Protein AF-A0A2N9M052-F1 (afdb_monomer_lite)

Sequence (140 aa):
MRRNGTLVGVKPDGGEEPLHVPPLAPMSAAEIEASAARDRDNLPLTDAPAGKLRRIPRVKTLRRALALTQEEFAARFRIPLGTLRDWEQGRSEPDQPAKAYLTVIARDPRGVERALHPVSSKQTGSHGCRQPLQRRGPRT

Foldseek 3Di:
DDPVPFDWDQDPVRDIDTDDDDPDDDDDPVNVVVVLPPDPVNDDDDPPDPPDDPPQQPLVVLCVVVVDDLVRVCVQQVNPSVNSVCRRVVVDHDDPVVVVSSVVCSVCVPVSSCVVDPDPPDDPDDDDPPDPPDDDDDDD

Secondary structure (DSSP, 8-state):
--TTS--EEEPTTS-EEE---PPPPPPPHHHHHHHHHH-TTS----SS--TT--PPPHHHHHHHHTT--HHHHHHHHT--HHHHHHHHHTSS---HHHHHHHHHHHH-HHHHHHHHS------------PPP--------

Structure (mmCIF, N/CA/C/O backbone):
data_AF-A0A2N9M052-F1
#
_entry.id   AF-A0A2N9M052-F1
#
loop_
_atom_site.group_PDB
_atom_site.id
_atom_site.type_symbol
_atom_site.label_atom_id
_atom_site.label_alt_id
_atom_site.label_comp_id
_atom_site.label_asym_id
_atom_site.label_entity_id
_atom_site.label_seq_id
_atom_site.pdbx_PDB_ins_code
_atom_site.Cartn_x
_atom_site.Cartn_y
_atom_site.Cartn_z
_atom_site.occupancy
_atom_site.B_iso_or_equiv
_atom_site.auth_seq_id
_atom_site.auth_comp_id
_atom_site.auth_asym_id
_atom_site.auth_atom_id
_atom_site.pdbx_PDB_model_num
ATOM 1 N N . MET A 1 1 ? 14.219 25.854 -27.697 1.00 75.75 1 MET A N 1
ATOM 2 C CA . MET A 1 1 ? 12.875 25.742 -28.309 1.00 75.75 1 MET A CA 1
ATOM 3 C C . MET A 1 1 ? 12.116 27.032 -28.039 1.00 75.75 1 MET A C 1
ATOM 5 O O . MET A 1 1 ? 12.133 27.497 -26.904 1.00 75.75 1 MET A O 1
ATOM 9 N N . ARG A 1 2 ? 11.540 27.657 -29.068 1.00 84.56 2 ARG A N 1
ATOM 10 C CA . ARG A 1 2 ? 10.783 28.916 -28.968 1.00 84.56 2 ARG A CA 1
ATOM 11 C C . ARG A 1 2 ? 9.317 28.628 -28.609 1.00 84.56 2 ARG A C 1
ATOM 13 O O . ARG A 1 2 ? 8.854 27.494 -28.700 1.00 84.56 2 ARG A O 1
ATOM 20 N N . ARG A 1 3 ? 8.576 29.659 -28.192 1.00 84.50 3 ARG A N 1
ATOM 21 C CA . ARG A 1 3 ? 7.188 29.552 -27.688 1.00 84.50 3 ARG A CA 1
ATOM 22 C C . ARG A 1 3 ? 6.180 29.055 -28.737 1.00 84.50 3 ARG A C 1
ATOM 24 O O . ARG A 1 3 ? 5.124 28.556 -28.381 1.00 84.50 3 ARG A O 1
ATOM 31 N N . ASN A 1 4 ? 6.534 29.176 -30.012 1.00 84.69 4 ASN A N 1
ATOM 32 C CA . ASN A 1 4 ? 5.804 28.663 -31.172 1.00 84.69 4 ASN A CA 1
ATOM 33 C C . ASN A 1 4 ? 6.160 27.202 -31.524 1.00 84.69 4 ASN A C 1
ATOM 35 O O . ASN A 1 4 ? 5.726 26.706 -32.557 1.00 84.69 4 ASN A O 1
ATOM 39 N N . GLY A 1 5 ? 6.979 26.526 -30.712 1.00 81.75 5 GLY A N 1
ATOM 40 C CA . GLY A 1 5 ? 7.400 25.144 -30.939 1.00 81.75 5 GLY A CA 1
ATOM 41 C C . GLY A 1 5 ? 8.607 24.976 -31.867 1.00 81.75 5 GLY A C 1
ATOM 42 O O . GLY A 1 5 ? 9.113 23.866 -31.992 1.00 81.75 5 GLY A O 1
ATOM 43 N N . THR A 1 6 ? 9.130 26.046 -32.476 1.00 85.75 6 THR A N 1
ATOM 44 C CA . THR A 1 6 ? 10.310 25.951 -33.346 1.00 85.75 6 THR A CA 1
ATOM 45 C C . THR A 1 6 ? 11.565 25.630 -32.529 1.00 85.75 6 THR A C 1
ATOM 47 O O . THR A 1 6 ? 11.898 26.312 -31.549 1.00 85.75 6 THR A O 1
ATOM 50 N N . LEU A 1 7 ? 12.285 24.585 -32.933 1.00 87.00 7 LEU A N 1
ATOM 51 C CA . LEU A 1 7 ? 13.626 24.296 -32.435 1.00 87.00 7 LEU A CA 1
ATOM 52 C C . LEU A 1 7 ? 14.622 25.199 -33.164 1.00 87.00 7 LEU A C 1
ATOM 54 O O . LEU A 1 7 ? 14.567 25.340 -34.379 1.00 87.00 7 LEU A O 1
ATOM 58 N N . VAL A 1 8 ? 15.508 25.842 -32.410 1.00 90.25 8 VAL A N 1
ATOM 59 C CA . VAL A 1 8 ? 16.545 26.734 -32.939 1.00 90.25 8 VAL A CA 1
ATOM 60 C C . VAL A 1 8 ? 17.870 26.367 -32.291 1.00 90.25 8 VAL A C 1
ATOM 62 O O . VAL A 1 8 ? 17.905 26.057 -31.096 1.00 90.25 8 VAL A O 1
ATOM 65 N N . GLY A 1 9 ? 18.929 26.365 -33.090 1.00 86.75 9 GLY A N 1
ATOM 66 C CA . GLY A 1 9 ? 20.303 26.199 -32.646 1.00 86.75 9 GLY A CA 1
ATOM 67 C C . GLY A 1 9 ? 20.899 27.581 -32.438 1.00 86.75 9 GLY A C 1
ATOM 68 O O . GLY A 1 9 ? 20.710 28.464 -33.275 1.00 86.75 9 GLY A O 1
ATOM 69 N N . VAL A 1 10 ? 21.583 27.781 -31.315 1.00 87.62 10 VAL A N 1
ATOM 70 C CA . VAL A 1 10 ? 22.272 29.042 -31.023 1.00 87.62 10 VAL A CA 1
ATOM 71 C C . VAL A 1 10 ? 23.714 28.901 -31.496 1.00 87.62 10 VAL A C 1
ATOM 73 O O . VAL A 1 10 ? 24.434 28.015 -31.031 1.00 87.62 10 VAL A O 1
ATOM 76 N N . LYS A 1 1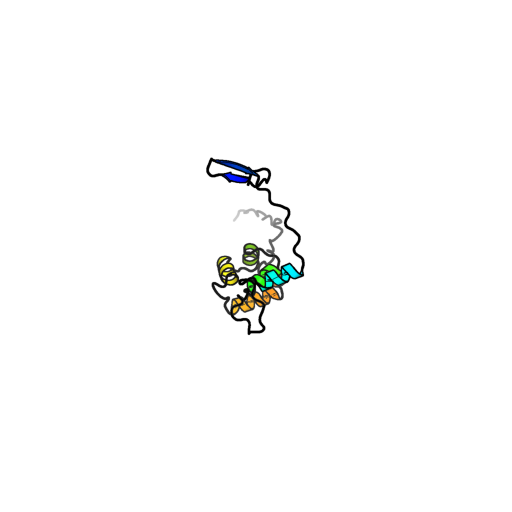1 ? 24.117 29.742 -32.447 1.00 85.88 11 LYS A N 1
ATOM 77 C CA . LYS A 1 11 ? 25.491 29.829 -32.943 1.00 85.88 11 LYS A CA 1
ATOM 78 C C . LYS A 1 11 ? 26.385 30.536 -31.913 1.00 85.88 11 LYS A C 1
ATOM 80 O O . LYS A 1 11 ? 25.889 31.288 -31.073 1.00 85.88 11 LYS A O 1
ATOM 85 N N . PRO A 1 12 ? 27.710 30.317 -31.957 1.00 80.62 12 PRO A N 1
ATOM 86 C CA . PRO A 1 12 ? 28.652 30.947 -31.028 1.00 80.62 12 PRO A CA 1
ATOM 87 C C . PRO A 1 12 ? 28.705 32.486 -31.117 1.00 80.62 12 PRO A C 1
ATOM 89 O O . PRO A 1 12 ? 29.173 33.122 -30.180 1.00 80.62 12 PRO A O 1
ATOM 92 N N . ASP A 1 13 ? 28.200 33.086 -32.198 1.00 86.38 13 ASP A N 1
ATOM 93 C CA . ASP A 1 13 ? 28.029 34.537 -32.387 1.00 86.38 13 ASP A CA 1
ATOM 94 C C . ASP A 1 13 ? 26.708 35.085 -31.801 1.00 86.38 13 ASP A C 1
ATOM 96 O O . ASP A 1 13 ? 26.416 36.274 -31.921 1.00 86.38 13 ASP A O 1
ATOM 100 N N . GLY A 1 14 ? 25.899 34.228 -31.167 1.00 79.50 14 GLY A N 1
ATOM 101 C CA . GLY A 1 14 ? 24.583 34.572 -30.629 1.00 79.50 14 GLY A CA 1
ATOM 102 C C . GLY A 1 14 ? 23.464 34.600 -31.674 1.00 79.50 14 GLY A C 1
ATOM 103 O O . GLY A 1 14 ? 22.308 34.824 -31.313 1.00 79.50 14 GLY A O 1
ATOM 104 N N . GLY A 1 15 ? 23.774 34.344 -32.948 1.00 85.31 15 GLY A N 1
ATOM 105 C CA . GLY A 1 15 ? 22.778 34.172 -33.996 1.00 85.31 15 GLY A CA 1
ATOM 106 C C . GLY A 1 15 ? 21.961 32.897 -33.790 1.00 85.31 15 GLY A C 1
ATOM 107 O O . GLY A 1 15 ? 22.458 31.880 -33.302 1.00 85.31 15 GLY A O 1
ATOM 108 N N . GLU A 1 16 ? 20.692 32.928 -34.181 1.00 86.31 16 GLU A N 1
ATOM 109 C CA . GLU A 1 16 ? 19.806 31.769 -34.093 1.00 86.31 16 GLU A CA 1
ATOM 110 C C . GLU A 1 16 ? 19.452 31.263 -35.481 1.00 86.31 16 GLU A C 1
ATOM 112 O O . GLU A 1 16 ? 19.040 32.034 -36.347 1.00 86.31 16 GLU A O 1
ATOM 117 N N . GLU A 1 17 ? 19.565 29.954 -35.676 1.00 86.25 17 GLU A N 1
ATOM 118 C CA . GLU A 1 17 ? 19.147 29.300 -36.911 1.00 86.25 17 GLU A CA 1
ATOM 119 C C . GLU A 1 17 ? 18.073 28.248 -36.610 1.00 86.25 17 GLU A C 1
ATOM 121 O O . GLU A 1 17 ? 18.225 27.476 -35.652 1.00 86.25 17 GLU A O 1
ATOM 126 N N . PRO A 1 18 ? 16.970 28.198 -37.384 1.00 85.69 18 PRO A N 1
ATOM 127 C CA . PRO A 1 18 ? 15.978 27.142 -37.253 1.00 85.69 18 PRO A CA 1
ATOM 128 C C . PRO A 1 18 ? 16.617 25.768 -37.445 1.00 85.69 18 PRO A C 1
ATOM 130 O O . PRO A 1 18 ? 17.225 25.485 -38.474 1.00 85.69 18 PRO A O 1
ATOM 133 N N . LEU A 1 19 ? 16.438 24.887 -36.463 1.00 83.31 19 LEU A N 1
ATOM 134 C CA . LEU A 1 19 ? 16.817 23.491 -36.609 1.00 83.31 19 LEU A CA 1
ATOM 135 C C . LEU A 1 19 ? 15.744 22.806 -37.442 1.00 83.31 19 LEU A C 1
ATOM 137 O O . LEU A 1 19 ? 14.635 22.547 -36.967 1.00 83.31 19 LEU A O 1
ATOM 141 N N . HIS A 1 20 ? 16.084 22.522 -38.694 1.00 83.69 20 HIS A N 1
ATOM 142 C CA . HIS A 1 20 ? 15.280 21.647 -39.524 1.00 83.69 20 HIS A CA 1
ATOM 143 C C . HIS A 1 20 ? 15.433 20.213 -39.016 1.00 83.69 20 HIS A C 1
ATOM 145 O O . HIS A 1 20 ? 16.470 19.579 -39.207 1.00 83.69 20 HIS A O 1
ATOM 151 N N . VAL A 1 21 ? 14.395 19.718 -38.346 1.00 78.56 21 VAL A N 1
ATOM 152 C CA . VAL A 1 21 ? 14.299 18.312 -37.958 1.00 78.56 21 VAL A CA 1
ATOM 153 C C . VAL A 1 21 ? 13.349 17.652 -38.953 1.00 78.56 21 VAL A C 1
ATOM 155 O O . VAL A 1 21 ? 12.155 17.970 -38.926 1.00 78.56 21 VAL A O 1
ATOM 158 N N . PRO A 1 22 ? 13.840 16.802 -39.871 1.00 79.56 22 PRO A N 1
ATOM 159 C CA . PRO A 1 22 ? 12.949 16.077 -40.762 1.00 79.56 22 PRO A CA 1
ATOM 160 C C . PRO A 1 22 ? 11.996 15.203 -39.927 1.00 79.56 22 PRO A C 1
ATOM 162 O O . PRO A 1 22 ? 12.377 14.756 -38.838 1.00 79.56 22 PRO A O 1
ATOM 165 N N . PRO A 1 23 ? 10.761 14.951 -40.400 1.00 79.50 23 PRO A N 1
ATOM 166 C CA . PRO A 1 23 ? 9.872 13.998 -39.752 1.00 79.50 23 PRO A CA 1
ATOM 167 C C . PRO A 1 23 ? 10.596 12.665 -39.568 1.00 79.50 23 PRO A C 1
ATOM 169 O O . PRO A 1 23 ? 11.229 12.170 -40.503 1.00 79.50 23 PRO A O 1
ATOM 172 N N . LEU A 1 24 ? 10.521 12.095 -38.364 1.00 80.88 24 LEU A N 1
ATOM 173 C CA . LEU A 1 24 ? 11.087 10.774 -38.119 1.00 80.88 24 LEU A CA 1
ATOM 174 C C . LEU A 1 24 ? 10.398 9.782 -39.057 1.00 80.88 24 LEU A C 1
ATOM 176 O O . LEU A 1 24 ? 9.168 9.691 -39.076 1.00 80.88 24 LEU A O 1
ATOM 180 N N . ALA A 1 25 ? 11.191 9.058 -39.843 1.00 81.00 25 ALA A N 1
ATOM 181 C CA . ALA A 1 25 ? 10.667 7.954 -40.625 1.00 81.00 25 ALA A CA 1
ATOM 182 C C . ALA A 1 25 ? 10.039 6.923 -39.666 1.00 81.00 25 ALA A C 1
ATOM 184 O O . ALA A 1 25 ? 10.619 6.654 -38.607 1.00 81.00 25 ALA A O 1
ATOM 185 N N . PRO A 1 26 ? 8.866 6.353 -39.993 1.00 82.25 26 PRO A N 1
ATOM 186 C CA . PRO A 1 26 ? 8.307 5.279 -39.190 1.00 82.25 26 PRO A CA 1
ATOM 187 C C . PRO A 1 26 ? 9.265 4.086 -39.245 1.00 82.25 26 PRO A C 1
ATOM 189 O O . PRO A 1 26 ? 9.539 3.566 -40.324 1.00 82.25 26 PRO A O 1
ATOM 192 N N . MET A 1 27 ? 9.781 3.660 -38.090 1.00 81.06 27 MET A N 1
ATOM 193 C CA . MET A 1 27 ? 10.547 2.418 -38.017 1.00 81.06 27 MET A CA 1
ATOM 194 C C . MET A 1 27 ? 9.628 1.246 -38.352 1.00 81.06 27 MET A C 1
ATOM 196 O O . MET A 1 27 ? 8.518 1.138 -37.822 1.00 81.06 27 MET A O 1
ATOM 200 N N . SER A 1 28 ? 10.095 0.354 -39.220 1.00 92.25 28 SER A N 1
ATOM 201 C CA . SER A 1 28 ? 9.420 -0.921 -39.441 1.00 92.25 28 SER A CA 1
ATOM 202 C C . SER A 1 28 ? 9.399 -1.748 -38.149 1.00 92.25 28 SER A C 1
ATOM 204 O O . SER A 1 28 ? 10.265 -1.602 -37.286 1.00 92.25 28 SER A O 1
ATOM 206 N N . ALA A 1 29 ? 8.439 -2.668 -38.012 1.00 87.56 29 ALA A N 1
ATOM 207 C CA . ALA A 1 29 ? 8.383 -3.564 -36.852 1.00 87.56 29 ALA A CA 1
ATOM 208 C C . ALA A 1 29 ? 9.690 -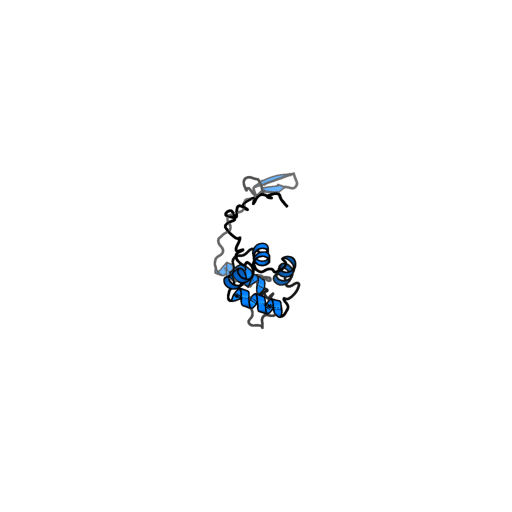4.364 -36.665 1.00 87.56 29 ALA A C 1
ATOM 210 O O . ALA A 1 29 ? 10.150 -4.538 -35.539 1.00 87.56 29 ALA A O 1
ATOM 211 N N . ALA A 1 30 ? 10.324 -4.769 -37.770 1.00 89.56 30 ALA A N 1
ATOM 212 C CA . ALA A 1 30 ? 11.604 -5.472 -37.754 1.00 89.56 30 ALA A CA 1
ATOM 213 C C . ALA A 1 30 ? 12.759 -4.585 -37.252 1.00 89.56 30 ALA A C 1
ATOM 215 O O . ALA A 1 30 ? 13.613 -5.049 -36.501 1.00 89.56 30 ALA A O 1
ATOM 216 N N . GLU A 1 31 ? 12.788 -3.303 -37.624 1.00 90.94 31 GLU A N 1
ATOM 217 C CA . GLU A 1 31 ? 13.786 -2.352 -37.114 1.00 90.94 31 GLU A CA 1
ATOM 218 C C . GLU A 1 31 ? 13.578 -2.026 -35.635 1.00 90.94 31 GLU A C 1
ATOM 220 O O . GLU A 1 31 ? 14.560 -1.875 -34.904 1.00 90.94 31 GLU A O 1
ATOM 225 N N . ILE A 1 32 ? 12.321 -1.960 -35.182 1.00 87.56 32 ILE A N 1
ATOM 226 C CA . ILE A 1 32 ? 11.985 -1.808 -33.761 1.00 87.56 32 ILE A CA 1
ATOM 227 C C . ILE A 1 32 ? 12.541 -2.998 -32.981 1.00 87.56 32 ILE A C 1
ATOM 229 O O . ILE A 1 32 ? 13.261 -2.808 -32.004 1.00 87.56 32 ILE A O 1
ATOM 233 N N . GLU A 1 33 ? 12.259 -4.219 -33.436 1.00 86.88 33 GLU A N 1
ATOM 234 C CA . GLU A 1 33 ? 12.703 -5.445 -32.774 1.00 86.88 33 GLU A CA 1
ATOM 235 C C . GLU A 1 33 ? 14.232 -5.577 -32.776 1.00 86.88 33 GLU A C 1
ATOM 237 O O . GLU A 1 33 ? 14.835 -5.838 -31.735 1.00 86.88 33 GLU A O 1
ATOM 242 N N . ALA A 1 34 ? 14.886 -5.299 -33.907 1.00 88.44 34 ALA A N 1
ATOM 243 C CA . ALA A 1 34 ? 16.343 -5.318 -34.005 1.00 88.44 34 ALA A CA 1
ATOM 244 C C . ALA A 1 34 ? 17.014 -4.260 -33.112 1.00 88.44 34 ALA A C 1
ATOM 246 O O . ALA A 1 34 ? 18.095 -4.510 -32.575 1.00 88.44 34 ALA A O 1
ATOM 247 N N . SER A 1 35 ? 16.394 -3.088 -32.943 1.00 88.06 35 S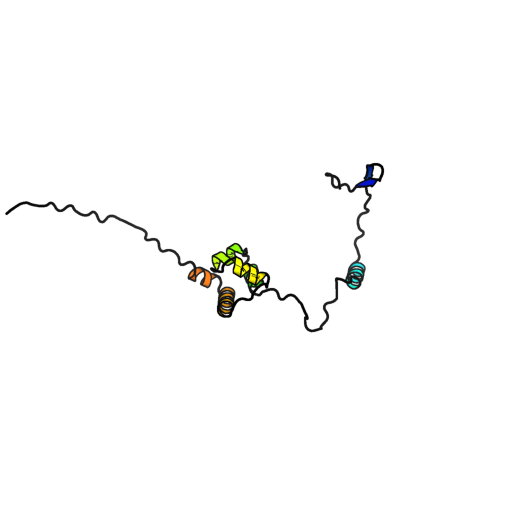ER A N 1
ATOM 248 C CA . SER A 1 35 ? 16.899 -2.041 -32.045 1.00 88.06 35 SER A CA 1
ATOM 249 C C . SER A 1 35 ? 16.704 -2.433 -30.584 1.00 88.06 35 SER A C 1
ATOM 251 O O . SER A 1 35 ? 17.654 -2.372 -29.808 1.00 88.06 35 SER A O 1
ATOM 253 N N . ALA A 1 36 ? 15.510 -2.915 -30.232 1.00 88.38 36 ALA A N 1
ATOM 254 C CA . ALA A 1 36 ? 15.190 -3.410 -28.899 1.00 88.38 36 ALA A CA 1
ATOM 255 C C . ALA A 1 36 ? 16.120 -4.558 -28.474 1.00 88.38 36 ALA A C 1
ATOM 257 O O . ALA A 1 36 ? 16.551 -4.592 -27.328 1.00 88.38 36 ALA A O 1
ATOM 258 N N . ALA A 1 37 ? 16.469 -5.466 -29.392 1.00 86.81 37 ALA A N 1
ATOM 259 C CA . ALA A 1 37 ? 17.367 -6.590 -29.124 1.00 86.81 37 ALA A CA 1
ATOM 260 C C . ALA A 1 37 ? 18.842 -6.182 -28.944 1.00 86.81 37 ALA A C 1
ATOM 262 O O . ALA A 1 37 ? 19.612 -6.914 -28.323 1.00 86.81 37 ALA A O 1
ATOM 263 N N . ARG A 1 38 ? 19.258 -5.040 -29.507 1.00 87.94 38 ARG A N 1
ATOM 264 C CA . ARG A 1 38 ? 20.624 -4.502 -29.371 1.00 87.94 38 ARG A CA 1
ATOM 265 C C . ARG A 1 38 ? 20.772 -3.538 -28.194 1.00 87.94 38 ARG A C 1
ATOM 267 O O . ARG A 1 38 ? 21.904 -3.221 -27.829 1.00 87.94 38 ARG A O 1
ATOM 274 N N . ASP A 1 39 ? 19.666 -3.059 -27.627 1.00 87.38 39 ASP A N 1
ATOM 275 C CA . ASP A 1 39 ? 19.676 -2.168 -26.472 1.00 87.38 39 ASP A CA 1
ATOM 276 C C . ASP A 1 39 ? 20.135 -2.923 -25.215 1.00 87.38 39 ASP A C 1
ATOM 278 O O . ASP A 1 39 ? 19.517 -3.885 -24.759 1.00 87.38 39 ASP A O 1
ATOM 282 N N . ARG A 1 40 ? 21.253 -2.460 -24.650 1.00 86.69 40 ARG A N 1
ATOM 283 C CA . ARG A 1 40 ? 21.888 -3.043 -23.467 1.00 86.69 40 ARG A CA 1
ATOM 284 C C . ARG A 1 40 ? 20.978 -3.010 -22.239 1.00 86.69 40 ARG A C 1
ATOM 286 O O . ARG A 1 40 ? 21.085 -3.907 -21.401 1.00 86.69 40 ARG A O 1
ATOM 293 N N . ASP A 1 41 ? 20.122 -1.997 -22.125 1.00 82.00 41 ASP A N 1
ATOM 294 C CA . ASP A 1 41 ? 19.217 -1.839 -20.985 1.00 82.00 41 ASP A CA 1
ATOM 295 C C . ASP A 1 41 ? 17.909 -2.629 -21.171 1.00 82.00 41 ASP A C 1
ATOM 297 O O . ASP A 1 41 ? 17.179 -2.859 -20.203 1.00 82.00 41 ASP A O 1
ATOM 301 N N . ASN A 1 42 ? 17.639 -3.120 -22.385 1.00 85.81 42 ASN A N 1
ATOM 302 C CA . ASN A 1 42 ? 16.470 -3.927 -22.722 1.00 85.81 42 ASN A CA 1
ATOM 303 C C . ASN A 1 42 ? 16.820 -5.421 -22.829 1.00 85.81 42 ASN A C 1
ATOM 305 O O . ASN A 1 42 ? 16.713 -6.054 -23.881 1.00 85.81 42 ASN A O 1
ATOM 309 N N . LEU A 1 43 ? 17.260 -6.001 -21.713 1.00 79.19 43 LEU A N 1
ATOM 310 C CA . LEU A 1 43 ? 17.606 -7.420 -21.653 1.00 79.19 43 LEU A CA 1
ATOM 311 C C . LEU A 1 43 ? 16.360 -8.305 -21.857 1.00 79.19 43 LEU A C 1
ATOM 313 O O . LEU A 1 43 ? 15.320 -8.043 -21.243 1.00 79.19 43 LEU A O 1
ATOM 317 N N . PRO A 1 44 ? 16.452 -9.389 -22.655 1.00 75.50 44 PRO A N 1
ATOM 318 C CA . PRO A 1 44 ? 15.357 -10.337 -22.799 1.00 75.50 44 PRO A CA 1
ATOM 319 C C . PRO A 1 44 ? 15.039 -10.988 -21.450 1.00 75.50 44 PRO A C 1
ATOM 321 O O . PRO A 1 44 ? 15.933 -11.269 -20.646 1.00 75.50 44 PRO A O 1
ATOM 324 N N . LEU A 1 45 ? 13.756 -11.258 -21.206 1.00 72.62 45 LEU A N 1
ATOM 325 C CA . LEU A 1 45 ? 13.336 -11.995 -20.020 1.00 72.62 45 LEU A CA 1
ATOM 326 C C . LEU A 1 45 ? 13.834 -13.441 -20.141 1.00 72.62 45 LEU A C 1
ATOM 328 O O . LEU A 1 45 ? 13.275 -14.238 -20.884 1.00 72.62 45 LEU A O 1
ATOM 332 N N . THR A 1 46 ? 14.919 -13.762 -19.445 1.00 73.81 46 THR A N 1
ATOM 333 C CA . THR A 1 46 ? 15.473 -15.119 -19.412 1.00 73.81 46 THR A CA 1
ATOM 334 C C . THR A 1 46 ? 14.627 -16.028 -18.517 1.00 73.81 46 THR A C 1
ATOM 336 O O . THR A 1 46 ? 14.154 -15.564 -17.480 1.00 73.81 46 THR A O 1
ATOM 339 N N . ASP A 1 47 ? 14.568 -17.328 -18.810 1.00 69.69 47 ASP A N 1
ATOM 340 C CA . ASP A 1 47 ? 13.911 -18.343 -17.961 1.00 69.69 47 ASP A CA 1
ATOM 341 C C . ASP A 1 47 ? 14.637 -18.621 -16.628 1.00 69.69 47 ASP A C 1
ATOM 343 O O . ASP A 1 47 ? 14.199 -19.451 -15.826 1.00 69.69 47 ASP A O 1
ATOM 347 N N . ALA A 1 48 ? 15.763 -17.945 -16.365 1.00 64.19 48 ALA A N 1
ATOM 348 C CA . ALA A 1 48 ? 16.438 -18.016 -15.077 1.00 64.19 48 ALA A CA 1
ATOM 349 C C . ALA A 1 48 ? 15.461 -17.621 -13.953 1.00 64.19 48 ALA A C 1
ATOM 351 O O . ALA A 1 48 ? 14.658 -16.698 -14.136 1.00 64.19 48 ALA A O 1
ATOM 352 N N . PRO A 1 49 ? 15.518 -18.279 -12.774 1.00 59.31 49 PRO A N 1
ATOM 353 C CA . PRO A 1 49 ? 14.657 -17.921 -11.654 1.00 59.31 49 PRO A CA 1
ATOM 354 C C . PRO A 1 49 ? 14.803 -16.428 -11.413 1.00 59.31 49 PRO A C 1
ATOM 356 O O . PRO A 1 49 ? 15.934 -15.962 -11.295 1.00 59.31 49 PRO A O 1
ATOM 359 N N . ALA A 1 50 ? 13.671 -15.715 -11.397 1.00 59.84 50 ALA A N 1
ATOM 360 C CA . ALA A 1 50 ? 13.540 -14.261 -11.327 1.00 59.84 50 ALA A CA 1
ATOM 361 C C . ALA A 1 50 ? 14.380 -13.643 -10.193 1.00 59.84 50 ALA A C 1
ATOM 363 O O . ALA A 1 50 ? 13.884 -13.253 -9.135 1.00 59.84 50 ALA A O 1
ATOM 364 N N . GLY A 1 51 ? 15.685 -13.559 -10.411 1.00 63.25 51 GLY A N 1
ATOM 365 C CA . GLY A 1 51 ? 16.647 -12.970 -9.514 1.00 63.25 51 GLY A CA 1
ATOM 366 C C . GLY A 1 51 ? 16.496 -11.469 -9.628 1.00 63.25 51 GLY A C 1
ATOM 367 O O . GLY A 1 51 ? 16.755 -10.895 -10.679 1.00 63.25 51 GLY A O 1
ATOM 368 N N . LYS A 1 52 ? 16.089 -10.837 -8.524 1.00 58.62 52 LYS A N 1
ATOM 369 C CA . LYS A 1 52 ? 16.003 -9.377 -8.342 1.00 58.62 52 LYS A CA 1
ATOM 370 C C . LYS A 1 52 ? 14.889 -8.642 -9.101 1.00 58.62 52 LYS A C 1
ATOM 372 O O . LYS A 1 52 ? 14.968 -7.418 -9.206 1.00 58.62 52 LYS A O 1
ATOM 377 N N . LEU A 1 53 ? 13.800 -9.289 -9.532 1.00 63.44 53 LEU A N 1
ATOM 378 C CA . LEU A 1 53 ? 12.595 -8.496 -9.813 1.00 63.44 53 LEU A CA 1
ATOM 379 C C . LEU A 1 53 ? 12.101 -7.883 -8.497 1.00 63.44 53 LEU A C 1
ATOM 381 O O . LEU A 1 53 ? 11.832 -8.600 -7.529 1.00 63.44 53 LEU A O 1
ATOM 385 N N . ARG A 1 54 ? 11.997 -6.545 -8.440 1.00 64.56 54 ARG A N 1
ATOM 386 C CA . ARG A 1 54 ? 11.411 -5.863 -7.278 1.00 64.56 54 ARG A CA 1
ATOM 387 C C . ARG A 1 54 ? 9.987 -6.370 -7.101 1.00 64.56 54 ARG A C 1
ATOM 389 O O . ARG A 1 54 ? 9.093 -6.031 -7.874 1.00 64.56 54 ARG A O 1
ATOM 396 N N . ARG A 1 55 ? 9.773 -7.170 -6.058 1.00 73.44 55 ARG A N 1
ATOM 397 C CA . ARG A 1 55 ? 8.445 -7.647 -5.692 1.00 73.44 55 ARG A CA 1
ATOM 398 C C . ARG A 1 55 ? 7.580 -6.440 -5.351 1.00 73.44 55 ARG A C 1
ATOM 400 O O . ARG A 1 55 ? 7.867 -5.722 -4.397 1.00 73.44 55 ARG A O 1
ATOM 407 N N . ILE A 1 56 ? 6.525 -6.213 -6.127 1.00 76.88 56 ILE A N 1
ATOM 408 C CA . ILE A 1 56 ? 5.544 -5.177 -5.804 1.00 76.88 56 ILE A CA 1
ATOM 409 C C . ILE A 1 56 ? 4.874 -5.577 -4.479 1.00 76.88 56 ILE A C 1
ATOM 411 O O . ILE A 1 56 ? 4.349 -6.695 -4.390 1.00 76.88 56 ILE A O 1
ATOM 415 N N . PRO A 1 57 ? 4.878 -4.712 -3.446 1.00 81.75 57 PRO A N 1
ATOM 416 C CA . PRO A 1 57 ? 4.223 -5.029 -2.185 1.00 81.75 57 PRO A CA 1
ATOM 417 C C . PRO A 1 57 ? 2.739 -5.317 -2.405 1.00 81.75 57 PRO A C 1
ATOM 419 O O . PRO A 1 57 ? 2.040 -4.543 -3.062 1.00 81.75 57 PRO A O 1
ATOM 422 N N . ARG A 1 58 ? 2.237 -6.412 -1.818 1.00 88.31 58 ARG A N 1
ATOM 423 C CA . ARG A 1 58 ? 0.833 -6.845 -1.974 1.00 88.31 58 ARG A CA 1
ATOM 424 C C . ARG A 1 58 ? -0.168 -5.735 -1.632 1.00 88.31 58 ARG A C 1
ATOM 426 O O . ARG A 1 58 ? -1.187 -5.610 -2.302 1.00 88.31 58 ARG A O 1
ATOM 433 N N . VAL A 1 59 ? 0.150 -4.903 -0.639 1.00 95.69 59 VAL A N 1
ATOM 434 C CA . VAL A 1 59 ? -0.694 -3.777 -0.211 1.00 95.69 59 VAL A CA 1
ATOM 435 C C . VAL A 1 59 ? -0.879 -2.719 -1.307 1.00 95.69 59 VAL A C 1
ATOM 437 O O . VAL A 1 59 ? -1.996 -2.249 -1.508 1.00 95.69 59 VAL A O 1
ATOM 440 N N . LYS A 1 60 ? 0.165 -2.418 -2.093 1.00 96.69 60 LYS A N 1
ATOM 441 C CA . LYS A 1 60 ? 0.091 -1.449 -3.199 1.00 96.69 60 LYS A CA 1
ATOM 442 C C . LYS A 1 60 ? -0.857 -1.933 -4.293 1.00 96.69 60 LYS A C 1
ATOM 444 O O . LYS A 1 60 ? -1.635 -1.150 -4.837 1.00 96.69 60 LYS A O 1
ATOM 449 N N . THR A 1 61 ? -0.794 -3.226 -4.608 1.00 96.00 61 THR A N 1
ATOM 450 C CA . THR A 1 61 ? -1.691 -3.861 -5.580 1.00 96.00 61 THR A CA 1
ATOM 451 C C . THR A 1 61 ? -3.132 -3.852 -5.081 1.00 96.00 61 THR A C 1
ATOM 453 O O . THR A 1 61 ? -4.020 -3.454 -5.829 1.00 96.00 61 THR A O 1
ATOM 456 N N . LEU A 1 62 ? -3.361 -4.205 -3.810 1.00 97.12 62 LEU A N 1
ATOM 457 C CA . LEU A 1 62 ? -4.688 -4.171 -3.189 1.00 97.12 62 LEU A CA 1
ATOM 458 C C . LEU A 1 62 ? -5.305 -2.767 -3.237 1.00 97.12 62 LEU A C 1
ATOM 460 O O . LEU A 1 62 ? -6.428 -2.607 -3.704 1.00 97.12 62 LEU A O 1
ATOM 464 N N . ARG A 1 63 ? -4.564 -1.734 -2.820 1.00 98.25 63 ARG A N 1
ATOM 465 C CA . ARG A 1 63 ? -5.057 -0.352 -2.856 1.00 98.25 63 ARG A CA 1
ATOM 466 C C . ARG A 1 63 ? -5.443 0.087 -4.269 1.00 98.25 63 ARG A C 1
ATOM 468 O O . ARG A 1 63 ? -6.494 0.696 -4.456 1.00 98.25 63 ARG A O 1
ATOM 475 N N . ARG A 1 64 ? -4.599 -0.220 -5.259 1.00 97.62 64 ARG A N 1
ATOM 476 C CA . ARG A 1 64 ? -4.866 0.108 -6.667 1.00 97.62 64 ARG A CA 1
ATOM 477 C C . ARG A 1 64 ? -6.088 -0.629 -7.207 1.00 97.62 64 ARG A C 1
ATOM 479 O O . ARG A 1 64 ? -6.870 -0.014 -7.919 1.00 97.62 64 ARG A O 1
ATOM 486 N N . ALA A 1 65 ? -6.279 -1.894 -6.835 1.00 97.19 65 ALA A N 1
ATOM 487 C CA . ALA A 1 65 ? -7.465 -2.662 -7.212 1.00 97.19 65 ALA A CA 1
ATOM 488 C C . ALA A 1 65 ? -8.763 -2.051 -6.654 1.00 97.19 65 ALA A C 1
ATOM 490 O O . ALA A 1 65 ? -9.809 -2.153 -7.286 1.00 97.19 65 ALA 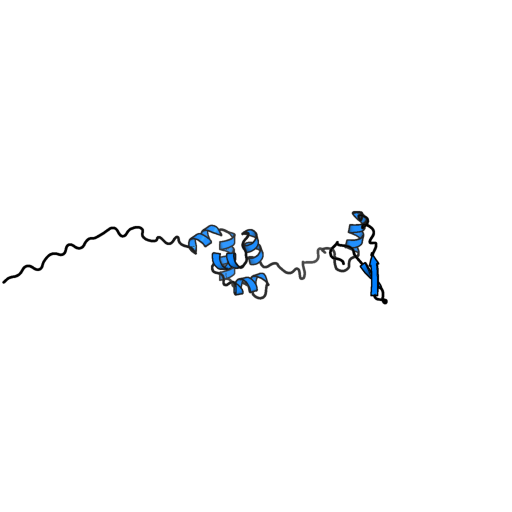A O 1
ATOM 491 N N . LEU A 1 66 ? -8.691 -1.371 -5.505 1.00 97.25 66 LEU A N 1
ATOM 492 C CA . LEU A 1 66 ? -9.812 -0.629 -4.920 1.00 97.25 66 LEU A CA 1
ATOM 493 C C . LEU A 1 66 ? -9.963 0.802 -5.466 1.00 97.25 66 LEU A C 1
ATOM 495 O O . LEU A 1 66 ? -10.862 1.512 -5.024 1.00 97.25 66 LEU A O 1
ATOM 499 N N . ALA A 1 67 ? -9.097 1.229 -6.394 1.00 98.12 67 ALA A N 1
ATOM 500 C CA . ALA A 1 67 ? -9.069 2.574 -6.971 1.00 98.12 67 ALA A CA 1
ATOM 501 C C . ALA A 1 67 ? -8.991 3.707 -5.927 1.00 98.12 67 ALA A C 1
ATOM 503 O O . ALA A 1 67 ? -9.600 4.758 -6.099 1.00 98.12 67 ALA A O 1
ATOM 504 N N . LEU A 1 68 ? -8.227 3.500 -4.847 1.00 97.94 68 LEU A N 1
ATOM 505 C CA . LEU A 1 68 ? -8.047 4.497 -3.786 1.00 97.94 68 LEU A CA 1
ATOM 506 C C . LEU A 1 68 ? -6.678 5.168 -3.852 1.00 97.94 68 LEU A C 1
ATOM 508 O O . LEU A 1 68 ? -5.646 4.526 -4.099 1.00 97.94 68 LEU A O 1
ATOM 512 N N . THR A 1 69 ? -6.654 6.462 -3.548 1.00 98.44 69 THR A N 1
ATOM 513 C CA . THR A 1 69 ? -5.429 7.173 -3.171 1.00 98.44 69 THR A CA 1
ATOM 514 C C . THR A 1 69 ? -4.842 6.589 -1.883 1.00 98.44 69 THR A C 1
ATOM 516 O O . THR A 1 69 ? -5.466 5.783 -1.182 1.00 98.44 69 THR A O 1
ATOM 519 N N . GLN A 1 70 ? -3.593 6.943 -1.582 1.00 98.00 70 GLN A N 1
ATOM 520 C CA . GLN A 1 70 ? -2.919 6.422 -0.398 1.00 98.00 70 GLN A CA 1
ATOM 521 C C . GLN A 1 70 ? -3.588 6.920 0.888 1.00 98.00 70 GLN A C 1
ATOM 523 O O . GLN A 1 70 ? -3.798 6.148 1.822 1.00 98.00 70 GLN A O 1
ATOM 528 N N . GLU A 1 71 ? -3.976 8.189 0.891 1.00 98.44 71 GLU A N 1
ATOM 529 C CA . GLU A 1 71 ? -4.678 8.879 1.964 1.00 98.44 71 GLU A CA 1
ATOM 530 C C . GLU A 1 71 ? -6.067 8.271 2.204 1.00 98.44 71 GLU A C 1
ATOM 532 O O . GLU A 1 71 ? -6.413 7.965 3.345 1.00 98.44 71 GLU A O 1
ATOM 537 N N . GLU A 1 72 ? -6.834 8.008 1.141 1.00 98.31 72 GLU A N 1
ATOM 538 C CA . GLU A 1 72 ? -8.152 7.370 1.249 1.00 98.31 72 GLU A CA 1
ATOM 539 C C . GLU A 1 72 ? -8.059 5.942 1.787 1.00 98.31 72 GLU A C 1
ATOM 541 O O . GLU A 1 72 ? -8.844 5.568 2.655 1.00 98.31 72 GLU A O 1
ATOM 546 N N . PHE A 1 73 ? -7.100 5.141 1.312 1.00 98.50 73 PHE A N 1
ATOM 547 C CA . PHE A 1 73 ? -6.912 3.773 1.804 1.00 98.50 73 PHE A CA 1
ATOM 548 C C . PHE A 1 73 ? -6.511 3.763 3.284 1.00 98.50 73 PHE A C 1
ATOM 550 O O . PHE A 1 73 ? -7.083 3.013 4.076 1.00 98.50 73 PHE A O 1
ATOM 557 N N . ALA A 1 74 ? -5.563 4.626 3.662 1.00 98.25 74 ALA A N 1
ATOM 558 C CA . ALA A 1 74 ? -5.125 4.805 5.042 1.00 98.25 74 ALA A CA 1
ATOM 559 C C . ALA A 1 74 ? -6.298 5.182 5.962 1.00 98.25 74 ALA A C 1
ATOM 561 O O . ALA A 1 74 ? -6.527 4.531 6.984 1.00 98.25 74 ALA A O 1
ATOM 562 N N . ALA A 1 75 ? -7.085 6.189 5.571 1.00 97.62 75 ALA A N 1
ATOM 563 C CA . ALA A 1 75 ? -8.231 6.659 6.341 1.00 97.62 75 ALA A CA 1
ATOM 564 C C . ALA A 1 75 ? -9.349 5.609 6.425 1.00 97.62 75 ALA A C 1
ATOM 566 O O . ALA A 1 75 ? -9.859 5.333 7.515 1.00 97.62 75 ALA A O 1
ATOM 567 N N . ARG A 1 76 ? -9.706 4.990 5.291 1.00 97.31 76 ARG A N 1
ATOM 568 C CA . ARG A 1 76 ? -10.792 4.005 5.204 1.00 97.31 76 ARG A CA 1
ATOM 569 C C . ARG A 1 76 ? -10.526 2.795 6.091 1.00 97.31 76 ARG A C 1
ATOM 571 O O . ARG A 1 76 ? -11.428 2.375 6.812 1.00 97.31 76 ARG A O 1
ATOM 578 N N . PHE A 1 77 ? -9.297 2.283 6.073 1.00 97.69 77 PHE A N 1
ATOM 579 C CA . PHE A 1 77 ? -8.916 1.045 6.754 1.00 97.69 77 PHE A CA 1
ATOM 580 C C . PHE A 1 77 ? -8.138 1.255 8.057 1.00 97.69 77 PHE A C 1
ATOM 582 O O . PHE A 1 77 ? -7.618 0.286 8.609 1.00 97.69 77 PHE A O 1
ATOM 589 N N . ARG A 1 78 ? -8.074 2.491 8.571 1.00 97.19 78 ARG A N 1
ATOM 590 C CA . ARG A 1 78 ? -7.409 2.836 9.843 1.00 97.19 78 ARG A CA 1
ATOM 591 C C . ARG A 1 78 ? -5.939 2.387 9.898 1.00 97.19 78 ARG A C 1
ATOM 593 O O . ARG A 1 78 ? -5.453 1.957 10.939 1.00 97.19 78 ARG A O 1
ATOM 600 N N . ILE A 1 79 ? -5.224 2.510 8.780 1.00 97.69 79 ILE A N 1
ATOM 601 C CA . ILE A 1 79 ? -3.779 2.251 8.693 1.00 97.69 79 ILE A CA 1
ATOM 602 C C . ILE A 1 79 ? -3.074 3.610 8.682 1.00 97.69 79 ILE A C 1
ATOM 604 O O . ILE A 1 79 ? -3.393 4.425 7.816 1.00 97.69 79 ILE A O 1
ATOM 608 N N . PRO A 1 80 ? -2.120 3.893 9.588 1.00 98.19 80 PRO A N 1
ATOM 609 C CA . PRO A 1 80 ? -1.391 5.155 9.555 1.00 98.19 80 PRO A CA 1
ATOM 610 C C . PRO A 1 80 ? -0.727 5.379 8.190 1.00 98.19 80 PRO A C 1
ATOM 612 O O . PRO A 1 80 ? -0.061 4.490 7.657 1.00 98.19 80 PRO A O 1
ATOM 615 N N . LEU A 1 81 ? -0.884 6.579 7.622 1.00 98.44 81 LEU A N 1
ATOM 616 C CA . LEU A 1 81 ? -0.391 6.895 6.276 1.00 98.44 81 LEU A CA 1
ATOM 617 C C . LEU A 1 81 ? 1.122 6.660 6.133 1.00 98.44 81 LEU A C 1
ATOM 619 O O . LEU A 1 81 ? 1.564 6.139 5.111 1.00 98.44 81 LEU A O 1
ATOM 623 N N . GLY A 1 82 ? 1.908 7.002 7.160 1.00 98.31 82 GLY A N 1
ATOM 624 C CA . GLY A 1 82 ? 3.352 6.735 7.196 1.00 98.31 82 GLY A CA 1
ATOM 625 C C . GLY A 1 82 ? 3.668 5.241 7.095 1.00 98.31 82 GLY A C 1
ATOM 626 O O . GLY A 1 82 ? 4.426 4.830 6.223 1.00 98.31 82 GLY A O 1
ATOM 627 N N . THR A 1 83 ? 2.984 4.416 7.888 1.00 97.94 83 THR A N 1
ATOM 628 C CA . THR A 1 83 ? 3.118 2.953 7.853 1.00 97.94 83 THR A CA 1
ATOM 629 C C . THR A 1 83 ? 2.756 2.376 6.482 1.00 97.94 83 THR A C 1
ATOM 631 O O . THR A 1 83 ? 3.490 1.553 5.939 1.00 97.94 83 THR A O 1
ATOM 634 N N . LEU A 1 84 ? 1.663 2.847 5.871 1.00 98.25 84 LEU A N 1
ATOM 635 C CA . LEU A 1 84 ? 1.276 2.437 4.519 1.00 98.25 84 LEU A CA 1
ATOM 636 C C . LEU A 1 84 ? 2.333 2.831 3.472 1.00 98.25 84 LEU A C 1
ATOM 638 O O . LEU A 1 84 ? 2.587 2.066 2.541 1.00 98.25 84 LEU A O 1
ATOM 642 N N . ARG A 1 85 ? 2.962 4.007 3.610 1.00 98.19 85 ARG A N 1
ATOM 643 C CA . ARG A 1 85 ? 4.068 4.454 2.742 1.00 98.19 85 ARG A CA 1
ATOM 644 C C . ARG A 1 85 ? 5.274 3.540 2.859 1.00 98.19 85 ARG A C 1
ATOM 646 O O . ARG A 1 85 ? 5.784 3.110 1.824 1.00 98.19 85 ARG A O 1
ATOM 653 N N . ASP A 1 86 ? 5.675 3.195 4.075 1.00 97.56 86 ASP A N 1
ATOM 654 C CA . ASP A 1 86 ? 6.811 2.306 4.296 1.00 97.56 86 ASP A CA 1
ATOM 655 C C . ASP A 1 86 ? 6.567 0.917 3.694 1.00 97.56 86 ASP A C 1
ATOM 657 O O . ASP A 1 86 ? 7.443 0.388 3.004 1.00 97.56 86 ASP A O 1
ATOM 661 N N . TRP A 1 87 ? 5.354 0.371 3.841 1.00 96.94 87 TRP A N 1
ATOM 662 C CA . TRP A 1 87 ? 4.985 -0.910 3.232 1.00 96.94 87 TRP A CA 1
ATOM 663 C C . TRP A 1 87 ? 4.934 -0.858 1.701 1.00 96.94 87 TRP A C 1
ATOM 665 O O . TRP A 1 87 ? 5.432 -1.765 1.038 1.00 96.94 87 TRP A O 1
ATOM 675 N N . GLU A 1 88 ? 4.351 0.186 1.100 1.00 96.44 88 GLU A N 1
ATOM 676 C CA . GLU A 1 88 ? 4.253 0.306 -0.365 1.00 96.44 88 GLU A CA 1
ATOM 677 C C . GLU A 1 88 ? 5.591 0.591 -1.056 1.00 96.44 88 GLU A C 1
ATOM 679 O O . GLU A 1 88 ? 5.749 0.284 -2.243 1.00 96.44 88 GLU A O 1
ATOM 684 N N . GLN A 1 89 ? 6.541 1.183 -0.331 1.00 94.81 89 GLN A N 1
ATOM 685 C CA . GLN A 1 89 ? 7.905 1.435 -0.797 1.00 94.81 89 GLN A CA 1
ATOM 686 C C . GLN A 1 89 ? 8.864 0.278 -0.479 1.00 94.81 89 GLN A C 1
ATOM 688 O O . GLN A 1 89 ? 9.968 0.251 -1.022 1.00 94.81 89 GLN A O 1
ATOM 693 N N . GLY A 1 90 ? 8.451 -0.671 0.370 1.00 93.12 90 GLY A N 1
ATOM 694 C CA . GLY A 1 90 ? 9.284 -1.785 0.825 1.00 93.12 90 GLY A CA 1
ATOM 695 C C . GLY A 1 90 ? 10.358 -1.382 1.842 1.00 93.12 90 GLY A C 1
ATOM 696 O O . GLY A 1 90 ? 11.369 -2.067 1.949 1.00 93.12 90 GLY A O 1
ATOM 697 N N . ARG A 1 91 ? 10.168 -0.270 2.567 1.00 94.25 91 ARG A N 1
ATOM 698 C CA . ARG A 1 91 ? 11.041 0.140 3.686 1.00 94.25 91 ARG A CA 1
ATOM 699 C C . ARG A 1 91 ? 10.818 -0.722 4.929 1.00 94.25 91 ARG A C 1
ATOM 701 O O . ARG A 1 91 ? 11.731 -0.885 5.728 1.00 94.25 91 ARG A O 1
ATOM 708 N N . SER A 1 92 ? 9.616 -1.272 5.075 1.00 94.94 92 SER A N 1
ATOM 709 C CA . SER A 1 92 ? 9.254 -2.242 6.106 1.00 94.94 92 SER A CA 1
ATOM 710 C C . SER A 1 92 ? 8.233 -3.239 5.557 1.00 94.94 92 SER A C 1
ATOM 712 O O . SER A 1 92 ? 7.608 -3.007 4.518 1.00 94.94 92 SER A O 1
ATOM 714 N N . GLU A 1 93 ? 8.056 -4.358 6.256 1.00 93.12 93 GLU A N 1
ATOM 715 C CA . GLU A 1 93 ? 6.990 -5.312 5.961 1.00 93.12 93 GLU A CA 1
ATOM 716 C C . GLU A 1 93 ? 5.860 -5.226 6.992 1.00 93.12 93 GLU A C 1
ATOM 718 O O . GLU 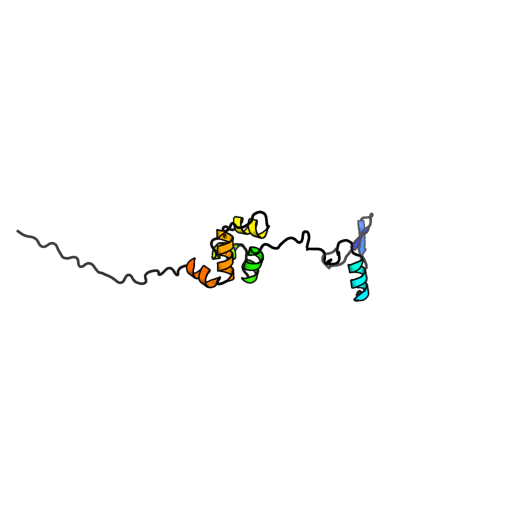A 1 93 ? 6.125 -4.973 8.170 1.00 93.12 93 GLU A O 1
ATOM 723 N N . PRO A 1 94 ? 4.604 -5.491 6.587 1.00 95.94 94 PRO A N 1
ATOM 724 C CA . PRO A 1 94 ? 3.531 -5.715 7.542 1.00 95.94 94 PRO A CA 1
ATOM 725 C C . PRO A 1 94 ? 3.836 -6.952 8.395 1.00 95.94 94 PRO A C 1
ATOM 727 O O . PRO A 1 94 ? 4.292 -7.988 7.890 1.00 95.94 94 PRO A O 1
ATOM 730 N N . ASP A 1 95 ? 3.556 -6.842 9.689 1.00 96.31 95 ASP A N 1
ATOM 731 C CA . ASP A 1 95 ? 3.612 -7.954 10.629 1.00 96.31 95 ASP A CA 1
ATOM 732 C C . ASP A 1 95 ? 2.482 -8.969 10.363 1.00 96.31 95 ASP A C 1
ATOM 734 O O . ASP A 1 95 ? 1.683 -8.827 9.431 1.00 96.31 95 ASP A O 1
ATOM 738 N N . GLN A 1 96 ? 2.437 -10.055 11.140 1.00 97.44 96 GLN A N 1
ATOM 739 C CA . GLN A 1 96 ? 1.450 -11.117 10.913 1.00 97.44 96 GLN A CA 1
ATOM 740 C C . GLN A 1 96 ? -0.008 -10.634 11.062 1.00 97.44 96 GLN A C 1
ATOM 742 O O . GLN A 1 96 ? -0.807 -10.920 10.163 1.00 97.44 96 GLN A O 1
ATOM 747 N N . PRO A 1 97 ? -0.377 -9.855 12.100 1.00 97.62 97 PRO A N 1
ATOM 748 C CA . PRO A 1 97 ? -1.706 -9.255 12.194 1.00 97.62 97 PRO A CA 1
ATOM 749 C C . PRO A 1 97 ? -2.051 -8.345 11.012 1.00 97.62 97 PRO A C 1
ATOM 751 O O . PRO A 1 97 ? -3.133 -8.482 10.442 1.00 97.62 97 PRO A O 1
ATOM 754 N N . ALA A 1 98 ? -1.141 -7.464 10.580 1.00 97.00 98 ALA A N 1
ATOM 755 C CA . ALA A 1 98 ? -1.387 -6.602 9.428 1.00 97.00 98 ALA A CA 1
ATOM 756 C C . ALA A 1 98 ? -1.552 -7.408 8.132 1.00 97.00 98 ALA A C 1
ATOM 758 O O . ALA A 1 98 ? -2.433 -7.108 7.327 1.00 97.00 98 ALA A O 1
ATOM 759 N N . LYS A 1 99 ? -0.764 -8.473 7.929 1.00 97.19 99 LYS A N 1
ATOM 760 C CA . LYS A 1 99 ? -0.915 -9.399 6.790 1.00 97.19 99 LYS A CA 1
ATOM 761 C C . LYS A 1 99 ? -2.286 -10.086 6.799 1.00 97.19 99 LYS A C 1
ATOM 763 O O . LYS A 1 99 ? -2.941 -10.155 5.752 1.00 97.19 99 LYS A O 1
ATOM 768 N N . ALA A 1 100 ? -2.744 -10.555 7.959 1.00 97.44 100 ALA A N 1
ATOM 769 C CA . ALA A 1 100 ? -4.077 -11.131 8.117 1.00 97.44 100 ALA A CA 1
ATOM 770 C C . ALA A 1 100 ? -5.170 -10.091 7.830 1.00 97.44 100 ALA A C 1
ATOM 772 O O . ALA A 1 100 ? -6.077 -10.347 7.042 1.00 97.44 100 ALA A O 1
ATOM 773 N N . TYR A 1 101 ? -5.039 -8.883 8.375 1.00 97.69 101 TYR A N 1
ATOM 774 C CA . TYR A 1 101 ? -5.986 -7.795 8.162 1.00 97.69 101 TYR A CA 1
ATOM 775 C C . TYR A 1 101 ? -6.094 -7.379 6.685 1.00 97.69 101 TYR A C 1
ATOM 777 O O . TYR A 1 101 ? -7.194 -7.318 6.137 1.00 97.69 101 TYR A O 1
ATOM 785 N N . LEU A 1 102 ? -4.964 -7.203 5.993 1.00 97.81 102 LEU A N 1
ATOM 786 C CA . LEU A 1 102 ? -4.929 -6.934 4.549 1.00 97.81 102 LEU A CA 1
ATOM 787 C C . LEU A 1 102 ? -5.581 -8.062 3.735 1.00 97.81 102 LEU A C 1
ATOM 789 O O . LEU A 1 102 ? -6.204 -7.801 2.707 1.00 97.81 102 LEU A O 1
ATOM 793 N N . THR A 1 103 ? -5.473 -9.311 4.199 1.00 97.56 103 THR A N 1
ATOM 794 C CA . THR A 1 103 ? -6.157 -10.457 3.581 1.00 97.56 103 THR A CA 1
ATOM 795 C C . THR A 1 103 ? -7.675 -10.350 3.733 1.00 97.56 103 THR A C 1
ATOM 797 O O . THR A 1 103 ? -8.401 -10.641 2.785 1.00 97.56 103 THR A O 1
ATOM 800 N N . VAL A 1 104 ? -8.169 -9.903 4.890 1.00 98.00 104 VAL A N 1
ATOM 801 C CA . VAL A 1 104 ? -9.606 -9.670 5.106 1.00 98.00 104 VAL A CA 1
ATOM 802 C C . VAL A 1 104 ? -10.106 -8.522 4.226 1.00 98.00 104 VAL A C 1
ATOM 804 O O . VAL A 1 104 ? -11.115 -8.692 3.548 1.00 98.00 104 VAL A O 1
ATOM 807 N N . ILE A 1 105 ? -9.371 -7.406 4.145 1.00 97.94 105 ILE A N 1
ATOM 808 C CA . ILE A 1 105 ? -9.710 -6.280 3.254 1.00 97.94 105 ILE A CA 1
ATOM 809 C C . ILE A 1 105 ? -9.791 -6.733 1.793 1.00 97.94 105 ILE A C 1
ATOM 811 O O . ILE A 1 105 ? -10.693 -6.322 1.072 1.00 97.94 105 ILE A O 1
ATOM 815 N N . ALA A 1 106 ? -8.868 -7.591 1.351 1.00 97.25 106 ALA A N 1
ATOM 816 C CA . ALA A 1 106 ? -8.877 -8.121 -0.009 1.00 97.25 106 ALA A CA 1
ATOM 817 C C . ALA A 1 106 ? -10.104 -8.998 -0.310 1.00 97.25 106 ALA A C 1
ATOM 819 O O . ALA A 1 106 ? -10.519 -9.079 -1.463 1.00 97.25 106 ALA A O 1
ATOM 820 N N . ARG A 1 107 ? -10.673 -9.659 0.707 1.00 97.75 107 ARG A N 1
ATOM 821 C CA . ARG A 1 107 ? -11.845 -10.536 0.569 1.00 97.75 107 ARG A CA 1
ATOM 822 C C . ARG A 1 107 ? -13.167 -9.781 0.688 1.00 97.75 107 ARG A C 1
ATOM 824 O O . ARG A 1 107 ? -14.073 -10.049 -0.091 1.00 97.75 107 ARG A O 1
ATOM 831 N N . ASP A 1 108 ? -13.282 -8.861 1.644 1.00 97.56 108 ASP A N 1
ATOM 832 C CA . ASP A 1 108 ? -14.501 -8.079 1.880 1.00 97.56 108 ASP A CA 1
ATOM 833 C C . ASP A 1 108 ? -14.179 -6.629 2.296 1.00 97.56 108 ASP A C 1
ATOM 835 O O . ASP A 1 108 ? -14.284 -6.262 3.472 1.00 97.56 108 ASP A O 1
ATOM 839 N N . PRO A 1 109 ? -13.800 -5.759 1.340 1.00 97.00 109 PRO A N 1
ATOM 840 C CA . PRO A 1 109 ? -13.440 -4.378 1.650 1.00 97.00 109 PRO A CA 1
ATOM 841 C C . PRO A 1 109 ? -14.632 -3.586 2.205 1.00 97.00 109 PRO A C 1
ATOM 843 O O . PRO A 1 109 ? -14.454 -2.747 3.086 1.00 97.00 109 PRO A O 1
ATOM 846 N N . ARG A 1 110 ? -15.856 -3.874 1.733 1.00 96.38 110 ARG A N 1
ATOM 847 C CA . ARG A 1 110 ? -17.076 -3.195 2.196 1.00 96.38 110 ARG A CA 1
ATOM 848 C C . ARG A 1 110 ? -17.459 -3.625 3.609 1.00 96.38 110 ARG A C 1
ATOM 850 O O . ARG A 1 110 ? -17.934 -2.797 4.378 1.00 96.38 110 ARG A O 1
ATOM 857 N N . GLY A 1 111 ? -17.306 -4.901 3.955 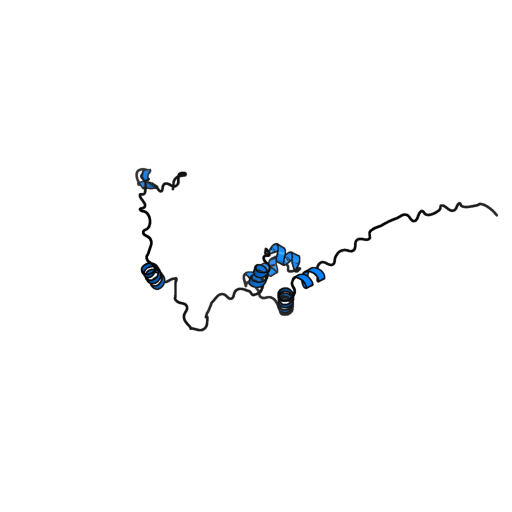1.00 97.00 111 GLY A N 1
ATOM 858 C CA . GLY A 1 111 ? -17.567 -5.398 5.306 1.00 97.00 111 GLY A CA 1
ATOM 859 C C . GLY A 1 111 ? -16.603 -4.826 6.326 1.00 97.00 111 GLY A C 1
ATOM 860 O O . GLY A 1 111 ? -17.048 -4.363 7.375 1.00 97.00 111 GLY A O 1
ATOM 861 N N . VAL A 1 112 ? -15.314 -4.759 5.985 1.00 97.06 112 VAL A N 1
ATOM 862 C CA . VAL A 1 112 ? -14.322 -4.082 6.829 1.00 97.06 112 VAL A CA 1
ATOM 863 C C . VAL A 1 112 ? -14.671 -2.602 6.994 1.00 97.06 112 VAL A C 1
ATOM 865 O O . VAL A 1 112 ? -14.677 -2.101 8.115 1.00 97.06 112 VAL A O 1
ATOM 868 N N . GLU A 1 113 ? -15.028 -1.904 5.913 1.00 95.50 113 GLU A N 1
ATOM 869 C CA . GLU A 1 113 ? -15.444 -0.499 5.986 1.00 95.50 113 GLU A CA 1
ATOM 870 C C . GLU A 1 113 ? -16.662 -0.306 6.904 1.00 95.50 113 GLU A C 1
ATOM 872 O O . GLU A 1 113 ? -16.619 0.535 7.800 1.00 95.50 113 GLU A O 1
ATOM 877 N N . ARG A 1 114 ? -17.709 -1.132 6.770 1.00 95.25 114 ARG A N 1
ATOM 878 C CA . ARG A 1 114 ? -18.876 -1.091 7.673 1.00 95.25 114 ARG A CA 1
ATOM 879 C C . ARG A 1 114 ? -18.500 -1.352 9.131 1.00 95.25 114 ARG A C 1
ATOM 881 O O . ARG A 1 114 ? -19.045 -0.703 10.018 1.00 95.25 114 ARG A O 1
ATOM 888 N N . ALA A 1 115 ? -17.593 -2.295 9.382 1.00 95.00 115 ALA A N 1
ATOM 889 C CA . ALA A 1 115 ? -17.156 -2.631 10.733 1.00 95.00 115 ALA A CA 1
ATOM 890 C C . ALA A 1 115 ? -16.369 -1.487 11.397 1.00 95.00 115 ALA A C 1
ATOM 892 O O . ALA A 1 115 ? -16.479 -1.284 12.603 1.00 95.00 115 ALA A O 1
ATOM 893 N N . LEU A 1 116 ? -15.591 -0.727 10.618 1.00 94.62 116 LEU A N 1
ATOM 894 C CA . LEU A 1 116 ? -14.758 0.377 11.113 1.00 94.62 116 LEU A CA 1
ATOM 895 C C . LEU A 1 116 ? -15.477 1.728 11.167 1.00 94.62 116 LEU A C 1
ATOM 897 O O . LEU A 1 116 ? -15.028 2.632 11.876 1.00 94.62 116 LEU A O 1
ATOM 901 N N . HIS A 1 117 ? -16.565 1.876 10.413 1.00 89.94 117 HIS A N 1
ATOM 902 C CA . HIS A 1 117 ? -17.393 3.080 10.363 1.00 89.94 117 HIS A CA 1
ATOM 903 C C . HIS A 1 117 ? -18.843 2.715 10.694 1.00 89.94 117 HIS A C 1
ATOM 905 O O . HIS A 1 117 ? -19.703 2.746 9.809 1.00 89.94 117 HIS A O 1
ATOM 911 N N . PRO A 1 118 ? -19.143 2.344 11.954 1.00 76.50 118 PRO A N 1
ATOM 912 C CA . PRO A 1 118 ? -20.516 2.090 12.352 1.00 76.50 118 PRO A CA 1
ATOM 913 C C . PRO A 1 118 ? -21.340 3.356 12.112 1.00 76.50 118 PRO A C 1
ATOM 915 O O . PRO A 1 118 ? -20.946 4.455 12.514 1.00 76.50 118 PRO A O 1
ATOM 918 N N . VAL A 1 119 ? -22.481 3.205 11.435 1.00 70.31 119 VAL A N 1
ATOM 919 C CA . VAL A 1 119 ? -23.454 4.289 11.273 1.00 70.31 119 VAL A CA 1
ATOM 920 C C . VAL A 1 119 ? -23.792 4.823 12.657 1.00 70.31 119 VAL A C 1
ATOM 922 O O . VAL A 1 119 ? -24.360 4.120 13.490 1.00 70.31 119 VAL A O 1
ATOM 925 N N . SER A 1 120 ? -23.384 6.064 12.914 1.00 61.12 120 SER A N 1
ATOM 926 C CA . SER A 1 120 ? -23.686 6.755 14.157 1.00 61.12 120 SER A CA 1
ATOM 927 C C . SER A 1 120 ? -25.201 6.930 14.209 1.00 61.12 120 SER A C 1
ATOM 929 O O . SER A 1 120 ? -25.757 7.795 13.531 1.00 61.12 120 SER A O 1
ATOM 931 N N . SER A 1 121 ? -25.880 6.071 14.966 1.00 55.03 121 SER A N 1
ATOM 932 C CA . SER A 1 121 ? -27.291 6.215 15.297 1.00 55.03 121 SER A CA 1
ATOM 933 C C . SER A 1 121 ? -27.438 7.442 16.194 1.00 55.03 121 SER A C 1
ATOM 935 O O . SER A 1 121 ? -27.520 7.334 17.416 1.00 55.03 121 SER A O 1
ATOM 937 N N . LYS A 1 122 ? -27.400 8.641 15.608 1.00 53.22 122 LYS A N 1
ATOM 938 C CA . LYS A 1 122 ? -27.799 9.847 16.324 1.00 53.22 122 LYS A CA 1
ATOM 939 C C . LYS A 1 122 ? -29.297 9.737 16.584 1.00 53.22 122 LYS A C 1
ATOM 941 O O . LYS A 1 122 ? -30.082 9.684 15.641 1.00 53.22 122 LYS A O 1
ATOM 946 N N . GLN A 1 123 ? -29.654 9.686 17.868 1.00 56.38 123 GLN A N 1
ATOM 947 C CA . GLN A 1 123 ? -31.016 9.837 18.365 1.00 56.38 123 GLN A CA 1
ATOM 948 C C . GLN A 1 123 ? -31.729 10.981 17.635 1.00 56.38 123 GLN A C 1
ATOM 950 O O . GLN A 1 123 ? -31.378 12.152 17.788 1.00 56.38 123 GLN A O 1
ATOM 955 N N . THR A 1 124 ? -32.768 10.651 16.878 1.00 51.19 124 THR A N 1
ATOM 956 C CA . THR A 1 124 ? -33.786 11.614 16.470 1.00 51.19 124 THR A CA 1
ATOM 957 C C . THR A 1 124 ? -34.821 11.723 17.582 1.00 51.19 124 THR A C 1
ATOM 959 O O . THR A 1 124 ? -35.537 10.763 17.853 1.00 51.19 124 THR A O 1
ATOM 962 N N . GLY A 1 125 ? -34.926 12.910 18.182 1.00 48.31 125 GLY A N 1
ATOM 963 C CA . GLY A 1 125 ? -36.173 13.367 18.796 1.00 48.31 125 GLY A CA 1
ATOM 964 C C . GLY A 1 125 ? -36.168 13.515 20.313 1.00 48.31 125 GLY A C 1
ATOM 965 O O . GLY A 1 125 ? -36.777 12.728 21.026 1.00 48.31 125 GLY A O 1
ATOM 966 N N . SER A 1 126 ? -35.624 14.636 20.785 1.00 55.16 126 SER A N 1
ATOM 967 C CA . SER A 1 126 ? -36.268 15.368 21.876 1.00 55.16 126 SER A CA 1
ATOM 968 C C . SER A 1 126 ? -37.669 15.781 21.406 1.00 55.16 126 SER A C 1
ATOM 970 O O . SER A 1 126 ? -37.787 16.598 20.497 1.00 55.16 126 SER A O 1
ATOM 972 N N . HIS A 1 127 ? -38.715 15.203 21.996 1.00 52.53 127 HIS A N 1
ATOM 973 C CA . HIS A 1 127 ? -40.063 15.774 22.021 1.00 52.53 127 HIS A CA 1
ATOM 974 C C . HIS A 1 127 ? -40.578 15.732 23.464 1.00 52.53 127 HIS A C 1
ATOM 976 O O . HIS A 1 127 ? -41.229 14.791 23.897 1.00 52.53 127 HIS A O 1
ATOM 982 N N . GLY A 1 128 ? -40.223 16.782 24.208 1.00 54.81 128 GLY A N 1
ATOM 983 C CA . GLY A 1 128 ? -41.080 17.421 25.206 1.00 54.81 128 GLY A CA 1
ATOM 984 C C . GLY A 1 128 ? -41.672 16.558 26.318 1.00 54.81 128 GLY A C 1
ATOM 985 O O . GLY A 1 128 ? -42.882 16.368 26.356 1.00 54.81 128 GLY A O 1
ATOM 986 N N . CYS A 1 129 ? -40.875 16.215 27.332 1.00 45.94 129 CYS A N 1
ATOM 987 C CA . CYS A 1 129 ? -41.435 16.022 28.669 1.00 45.94 129 CYS A CA 1
ATOM 988 C C . CYS A 1 129 ? -41.461 17.387 29.374 1.00 45.94 129 CYS A C 1
ATOM 990 O O . CYS A 1 129 ? -40.492 17.797 30.012 1.00 45.94 129 CYS A O 1
ATOM 992 N N . ARG A 1 130 ? -42.562 18.135 29.205 1.00 48.72 130 ARG A N 1
ATOM 993 C CA . ARG A 1 130 ? -42.876 19.286 30.065 1.00 48.72 130 ARG A CA 1
ATOM 994 C C . ARG A 1 130 ? -42.966 18.768 31.499 1.00 48.72 130 ARG A C 1
ATOM 996 O O . ARG A 1 130 ? -43.840 17.960 31.794 1.00 48.72 130 ARG A O 1
ATOM 1003 N N . GLN A 1 131 ? -42.086 19.223 32.385 1.00 53.44 131 GLN A N 1
ATOM 1004 C CA . GLN A 1 131 ? -42.297 19.064 33.822 1.00 53.44 131 GLN A CA 1
ATOM 1005 C C . GLN A 1 131 ? -43.504 19.923 34.227 1.00 53.44 131 GLN A C 1
ATOM 1007 O O . GLN A 1 131 ? -43.473 21.137 34.000 1.00 53.44 131 GLN A O 1
ATOM 1012 N N . PRO A 1 132 ? -44.566 19.359 34.824 1.00 47.03 132 PRO A N 1
ATOM 1013 C CA . PRO A 1 132 ? -45.545 20.182 35.504 1.00 47.03 132 PRO A CA 1
ATOM 1014 C C . PRO A 1 132 ? -44.925 20.705 36.805 1.00 47.03 132 PRO A C 1
ATOM 1016 O O . PRO A 1 132 ? -44.535 19.938 37.685 1.00 47.03 132 PRO A O 1
ATOM 1019 N N . LEU A 1 133 ? -44.851 22.033 36.918 1.00 59.94 133 LEU A N 1
ATOM 1020 C CA . LEU A 1 133 ? -44.631 22.752 38.170 1.00 59.94 133 LEU A CA 1
ATOM 1021 C C . LEU A 1 133 ? -45.811 22.430 39.109 1.00 59.94 133 LEU A C 1
ATOM 1023 O O . LEU A 1 133 ? -46.844 23.100 39.074 1.00 59.94 133 LEU A O 1
ATOM 1027 N N . GLN A 1 134 ? -45.691 21.384 39.927 1.00 60.16 134 GLN A N 1
ATOM 1028 C CA . GLN A 1 134 ? -46.632 21.160 41.021 1.00 60.16 134 GLN A CA 1
ATOM 1029 C C . GLN A 1 134 ? -46.231 22.056 42.191 1.00 60.16 134 GLN A C 1
ATOM 1031 O O . GLN A 1 134 ? -45.133 21.993 42.746 1.00 60.16 134 GLN A O 1
ATOM 1036 N N . ARG A 1 135 ? -47.148 22.974 42.471 1.00 51.16 135 ARG A N 1
ATOM 1037 C CA . ARG A 1 135 ? -47.056 24.067 43.425 1.00 51.16 135 ARG A CA 1
ATOM 1038 C C . ARG A 1 135 ? -46.884 23.528 44.843 1.00 51.16 135 ARG A C 1
ATOM 1040 O O . ARG A 1 135 ? -47.618 22.644 45.272 1.00 51.16 135 ARG A O 1
ATOM 1047 N N . ARG A 1 136 ? -45.959 24.134 45.589 1.00 54.22 136 ARG A N 1
ATOM 1048 C CA . ARG A 1 136 ? -45.910 24.043 47.052 1.00 54.22 136 ARG A CA 1
ATOM 1049 C C . ARG A 1 136 ? -47.223 24.602 47.612 1.00 54.22 136 ARG A C 1
ATOM 1051 O O . ARG A 1 136 ? -47.481 25.796 47.477 1.00 54.22 136 ARG A O 1
ATOM 1058 N N . GLY A 1 137 ? -48.052 23.743 48.197 1.00 51.97 137 GLY A N 1
ATOM 1059 C CA . GLY A 1 137 ? -49.147 24.159 49.076 1.00 51.97 137 GLY A CA 1
ATOM 1060 C C . GLY A 1 137 ? -48.619 24.425 50.494 1.00 51.97 137 GLY A C 1
ATOM 1061 O O . GLY A 1 137 ? -47.629 23.800 50.880 1.00 51.97 137 GLY A O 1
ATOM 1062 N N . PRO A 1 138 ? -49.219 25.345 51.271 1.00 65.56 138 PRO A N 1
ATOM 1063 C CA . PRO A 1 138 ? -48.845 25.562 52.663 1.00 65.56 138 PRO A CA 1
ATOM 1064 C C . PRO A 1 138 ? -49.742 24.775 53.641 1.00 65.56 138 PRO A C 1
ATOM 1066 O O . PRO A 1 138 ? -50.892 24.483 53.313 1.00 65.56 138 PRO A O 1
ATOM 1069 N N . ARG A 1 139 ? -49.236 24.644 54.882 1.00 47.53 139 ARG A N 1
ATOM 1070 C CA . ARG A 1 139 ? -49.889 24.246 56.158 1.00 47.53 139 ARG A CA 1
ATOM 1071 C C . ARG A 1 139 ? -49.883 22.739 56.445 1.00 47.53 139 ARG A C 1
ATOM 1073 O O . ARG A 1 139 ? -50.126 21.948 55.546 1.00 47.53 139 ARG A O 1
ATOM 1080 N N . THR A 1 140 ? -49.610 22.289 57.668 1.00 60.28 140 THR A N 1
ATOM 1081 C CA . THR A 1 140 ? -49.781 22.916 59.001 1.00 60.28 140 THR A CA 1
ATOM 1082 C C . THR A 1 140 ? -48.494 23.125 59.778 1.00 60.28 140 THR A C 1
ATOM 1084 O O . THR A 1 140 ? -47.623 22.235 59.691 1.00 60.28 140 THR A O 1
#

Radius of gyration: 33.41 Å; chains: 1; bounding box: 78×53×100 Å

pLDDT: mean 83.53, std 15.68, range [45.94, 98.5]